Protein AF-A0A7R8WX19-F1 (afdb_monomer)

Mean predicted aligned error: 4.75 Å

Secondary structure (DSSP, 8-state):
-----------S-SEEEEEEESSTT--HHHHHHHHHHHHHTTPEEEEEEE-GGG-S-HHHHHHHHHHHSTT--EEE--TT-HHHHHHHHTTSPTT--EEEE--TTSSHHHHH-

InterPro domains:
  IPR004881 Ribosome biogenesis GTPase RsgA [PTHR32120] (10-113)
  IPR010914 RsgA GTPase domain [PF03193] (5-113)
  IPR027417 P-loop containing nucleoside triphosphate hydrolase [G3DSA:3.40.50.300] (2-113)
  IPR027417 P-loop containing nucleoside triphosphate hydrolase [SSF52540] (6-113)

pLDDT: mean 89.61, std 9.14, range [45.78, 97.44]

Sequence (113 aa):
MALASEQVIATNLDTVFIVCGLDRDFNLRRIERYLTLVYNCGIAPAIIMTKADLHPDPENAVHEVERVAFGVPVYLVSANDNDTISAIKTTLGQGETAAMIGSSGAGKSTLIN

Organism: NCBI:txid163714

Nearest PDB structures (foldseek):
  4a2i-assembly1_V  TM=8.893E-01  e=4.244E-07  Salmonella enterica subsp. enterica serovar Typhimurium
  2rcn-assembly1_A  TM=8.797E-01  e=2.307E-06  Salmonella enterica subsp. enterica serovar Typhimurium str. LT2
  5uz4-assembly1_Z  TM=8.284E-01  e=7.295E-07  Escherichia coli
  1wf3-assembly1_A  TM=7.118E-01  e=4.241E-03  Thermus thermophilus HB8
  7mi0-assembly1_A  TM=5.053E-01  e=9.557E-01  Rickettsia africae ESF-5

Radius of gyration: 14.43 Å; Cα contacts (8 Å, |Δi|>4): 161; chains: 1; bounding box: 32×30×46 Å

Foldseek 3Di:
DDPPDDDDPDDQAQEEEEFAELDPGLDLVVVLVVVVVCVVVVHAYAYEYEPCVVHPCVPVSQVVNCVSVPPHHYQYDYLVDVVSLVVVVVVDDVPHHYHYDYDPPSCPVSSVD

Solvent-accessible surface area (backbone atoms only — not comparable to full-atom values): 6843 Å² total; per-residue (Å²): 132,84,77,81,71,90,75,87,86,78,78,84,55,58,34,38,37,41,30,40,22,42,57,99,70,61,49,68,72,59,52,52,52,49,51,53,54,37,52,74,70,74,33,48,59,34,37,36,37,24,44,36,84,74,31,98,58,48,66,62,53,48,56,57,47,46,76,74,38,74,96,46,56,75,44,72,26,34,94,90,39,69,68,45,55,50,59,56,53,74,71,56,58,93,90,61,38,73,48,78,47,63,60,89,89,20,45,68,71,68,75,76,106

Structure (mmCIF, N/CA/C/O backbone):
data_AF-A0A7R8WX19-F1
#
_entry.id   AF-A0A7R8WX19-F1
#
loop_
_atom_site.group_PDB
_atom_site.id
_atom_site.type_symbol
_atom_site.label_atom_id
_atom_site.label_alt_id
_atom_site.label_comp_id
_atom_site.label_asym_id
_atom_site.label_entity_id
_atom_site.label_seq_id
_atom_site.pdbx_PDB_ins_code
_atom_site.Cartn_x
_atom_site.Cartn_y
_atom_site.Cartn_z
_atom_site.occupancy
_atom_site.B_iso_or_equiv
_atom_site.auth_seq_id
_atom_site.auth_comp_id
_atom_site.auth_asym_id
_atom_site.auth_atom_id
_atom_site.pdbx_PDB_model_num
ATOM 1 N N . MET A 1 1 ? 16.417 -6.684 31.581 1.00 45.78 1 MET A N 1
ATOM 2 C CA . MET A 1 1 ? 15.732 -6.992 30.310 1.00 45.78 1 MET A CA 1
ATOM 3 C C . MET A 1 1 ? 14.452 -6.175 30.299 1.00 45.78 1 MET A C 1
ATOM 5 O O . MET A 1 1 ? 13.532 -6.517 31.026 1.00 45.78 1 MET A O 1
ATOM 9 N N . ALA A 1 2 ? 14.452 -5.016 29.637 1.00 49.69 2 ALA A N 1
ATOM 10 C CA . ALA A 1 2 ? 13.268 -4.163 29.592 1.00 49.69 2 ALA A CA 1
ATOM 11 C C . ALA A 1 2 ? 12.239 -4.828 28.675 1.00 49.69 2 ALA A C 1
ATOM 13 O O . ALA A 1 2 ? 12.499 -5.012 27.487 1.00 49.69 2 ALA A O 1
ATOM 14 N N . LEU A 1 3 ? 11.105 -5.235 29.242 1.00 54.84 3 LEU A N 1
ATOM 15 C CA . LEU A 1 3 ? 9.917 -5.540 28.459 1.00 54.84 3 LEU A CA 1
ATOM 16 C C . LEU A 1 3 ? 9.482 -4.208 27.852 1.00 54.84 3 LEU A C 1
ATOM 18 O O . LEU A 1 3 ? 9.069 -3.310 28.584 1.00 54.84 3 LEU A O 1
ATOM 22 N N . ALA A 1 4 ? 9.666 -4.036 26.545 1.00 64.69 4 ALA A N 1
ATOM 23 C CA . ALA A 1 4 ? 9.074 -2.904 25.852 1.00 64.69 4 ALA A CA 1
ATOM 24 C C . ALA A 1 4 ? 7.554 -3.030 26.019 1.00 64.69 4 ALA A C 1
ATOM 26 O O . 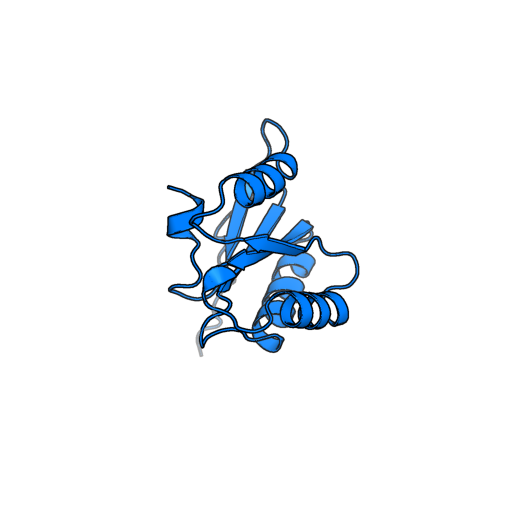ALA A 1 4 ? 6.956 -3.990 25.535 1.00 64.69 4 ALA A O 1
ATOM 27 N N . SER A 1 5 ? 6.953 -2.117 26.779 1.00 71.31 5 SER A N 1
ATOM 28 C CA . SER A 1 5 ? 5.503 -2.016 26.883 1.00 71.31 5 SER A CA 1
ATOM 29 C C . SER A 1 5 ? 4.956 -1.565 25.536 1.00 71.31 5 SER A C 1
ATOM 31 O O . SER A 1 5 ? 5.530 -0.674 24.907 1.00 71.31 5 SER A O 1
ATOM 33 N N . GLU A 1 6 ? 3.853 -2.162 25.106 1.00 75.50 6 GLU A N 1
ATOM 34 C CA . GLU A 1 6 ? 3.150 -1.734 23.904 1.00 75.50 6 GLU A CA 1
ATOM 35 C C . GLU A 1 6 ? 2.784 -0.246 24.025 1.00 75.50 6 GLU A C 1
ATOM 37 O O . GLU A 1 6 ? 2.196 0.183 25.020 1.00 75.50 6 GLU A O 1
ATOM 42 N N . GLN A 1 7 ? 3.204 0.560 23.047 1.00 77.38 7 GLN A N 1
ATOM 43 C CA . GLN A 1 7 ? 2.934 1.993 23.019 1.00 77.38 7 GLN A CA 1
ATOM 44 C C . GLN A 1 7 ? 1.884 2.274 21.952 1.00 77.38 7 GLN A C 1
ATOM 46 O O . GLN A 1 7 ? 2.119 2.061 20.764 1.00 77.38 7 GLN A O 1
ATOM 51 N N . VAL A 1 8 ? 0.734 2.792 22.380 1.00 82.12 8 VAL A N 1
ATOM 52 C CA . VAL A 1 8 ? -0.317 3.241 21.464 1.00 82.12 8 VAL A CA 1
ATOM 53 C C . VAL A 1 8 ? 0.163 4.501 20.739 1.00 82.12 8 VAL A C 1
ATOM 55 O O . VAL A 1 8 ? 0.496 5.498 21.379 1.00 82.12 8 VAL A O 1
ATOM 58 N N . ILE A 1 9 ? 0.216 4.447 19.405 1.00 84.25 9 ILE A N 1
ATOM 59 C CA . ILE A 1 9 ? 0.658 5.561 18.542 1.00 84.25 9 ILE A CA 1
ATOM 60 C C . ILE A 1 9 ? -0.542 6.327 17.958 1.00 84.25 9 ILE A C 1
ATOM 62 O O . ILE A 1 9 ? -0.464 7.540 17.780 1.00 84.25 9 ILE A O 1
ATOM 66 N N . ALA A 1 10 ? -1.652 5.639 17.676 1.00 85.44 10 ALA A N 1
ATOM 67 C CA . ALA A 1 10 ? -2.876 6.212 17.113 1.00 85.44 10 ALA A CA 1
ATOM 68 C C . ALA A 1 10 ? -4.108 5.383 17.524 1.00 85.44 10 ALA A C 1
ATOM 70 O O . ALA A 1 10 ? -3.975 4.217 17.893 1.00 85.44 10 ALA A O 1
ATOM 71 N N . THR A 1 11 ? -5.299 5.985 17.456 1.00 86.56 11 THR A N 1
ATOM 72 C CA . THR A 1 11 ? -6.602 5.350 17.748 1.00 86.56 11 THR A CA 1
ATOM 73 C C . THR A 1 11 ? -7.657 5.859 16.764 1.00 86.56 11 THR A C 1
ATOM 75 O O . THR A 1 11 ? -7.414 6.873 16.112 1.00 86.56 11 THR A O 1
ATOM 78 N N . ASN A 1 12 ? -8.808 5.182 16.675 1.00 89.75 12 ASN A N 1
ATOM 79 C CA . ASN A 1 12 ? -9.920 5.541 15.780 1.00 89.75 12 ASN A CA 1
ATOM 80 C C . ASN A 1 12 ? -9.492 5.659 14.306 1.00 89.75 12 ASN A C 1
ATOM 82 O O . ASN A 1 12 ? -9.806 6.638 13.639 1.00 89.75 12 ASN A O 1
ATOM 86 N N . LEU A 1 13 ? -8.717 4.681 13.832 1.00 92.56 13 LEU A N 1
ATOM 87 C CA . LEU A 1 13 ? -8.347 4.567 12.424 1.00 92.56 13 LEU A CA 1
ATOM 88 C C . LEU A 1 13 ? -9.342 3.648 11.715 1.00 92.56 13 LEU A C 1
ATOM 90 O O . LEU A 1 13 ? -9.554 2.525 12.168 1.00 92.56 13 LEU A O 1
ATOM 94 N N . ASP A 1 14 ? -9.876 4.103 10.588 1.00 92.56 14 ASP A N 1
ATOM 95 C CA . ASP A 1 14 ? -10.763 3.316 9.727 1.00 92.56 14 ASP A CA 1
ATOM 96 C C . ASP A 1 14 ? -9.953 2.490 8.719 1.00 92.56 14 ASP A C 1
ATOM 98 O O . ASP A 1 14 ? -10.281 1.339 8.433 1.00 92.56 14 ASP A O 1
ATOM 102 N N . THR A 1 15 ? -8.849 3.054 8.213 1.00 94.06 15 THR A N 1
ATOM 103 C CA . THR A 1 15 ? -7.982 2.412 7.211 1.00 94.06 15 THR A CA 1
ATOM 104 C C . THR A 1 15 ? -6.498 2.626 7.509 1.00 94.06 15 THR A C 1
ATOM 106 O O . THR A 1 15 ? -6.069 3.695 7.949 1.00 94.06 15 THR A O 1
ATOM 109 N N . VAL A 1 16 ? -5.667 1.624 7.214 1.00 96.12 16 VAL A N 1
ATOM 110 C CA . VAL A 1 16 ? -4.208 1.790 7.155 1.00 96.12 16 VAL A CA 1
ATOM 111 C C . VAL A 1 16 ? -3.711 1.486 5.748 1.00 96.12 16 VAL A C 1
ATOM 113 O O . VAL A 1 16 ? -3.800 0.354 5.274 1.00 96.12 16 VAL A O 1
ATOM 116 N N . PHE A 1 17 ? -3.111 2.487 5.103 1.00 96.62 17 PHE A N 1
ATOM 117 C CA . PHE A 1 17 ? -2.420 2.290 3.837 1.00 96.62 17 PHE A CA 1
ATOM 118 C C . PHE A 1 17 ? -0.998 1.784 4.068 1.00 96.62 17 PHE A C 1
ATOM 120 O O . PHE A 1 17 ? -0.168 2.430 4.718 1.00 96.62 17 PHE A O 1
ATOM 127 N N . ILE A 1 18 ? -0.698 0.631 3.488 1.00 96.88 18 ILE A N 1
ATOM 128 C CA . ILE A 1 18 ? 0.634 0.049 3.427 1.00 96.88 18 ILE A CA 1
ATOM 129 C C . ILE A 1 18 ? 1.288 0.553 2.145 1.00 96.88 18 ILE A C 1
ATOM 131 O O . ILE A 1 18 ? 0.968 0.109 1.046 1.00 96.88 18 ILE A O 1
ATOM 135 N N . VAL A 1 19 ? 2.210 1.498 2.289 1.00 96.19 19 VAL A N 1
ATOM 136 C CA . VAL A 1 19 ? 2.879 2.158 1.170 1.00 96.19 19 VAL A CA 1
ATOM 137 C C . VAL A 1 19 ? 4.209 1.470 0.878 1.00 96.19 19 VAL A C 1
ATOM 139 O O . VAL A 1 19 ? 5.114 1.434 1.719 1.00 96.19 19 VAL A O 1
ATOM 142 N N . CYS A 1 20 ? 4.343 0.951 -0.337 1.00 95.69 20 CYS A N 1
ATOM 143 C CA . CYS A 1 20 ? 5.536 0.288 -0.843 1.00 95.69 20 CYS A CA 1
ATOM 144 C C . CYS A 1 20 ? 5.996 0.975 -2.133 1.00 95.69 20 CYS A C 1
ATOM 146 O O . CYS A 1 20 ? 5.185 1.245 -3.009 1.00 95.69 20 CYS A O 1
ATOM 148 N N . GLY A 1 21 ? 7.289 1.278 -2.250 1.00 95.25 21 GLY A N 1
ATOM 149 C CA . GLY A 1 21 ? 7.853 1.778 -3.503 1.00 95.25 21 GLY A CA 1
ATOM 150 C C . GLY A 1 21 ? 8.264 0.625 -4.410 1.00 95.25 21 GLY A C 1
ATOM 151 O O . GLY A 1 21 ? 8.935 -0.297 -3.952 1.00 95.25 21 GLY A O 1
ATOM 152 N N . LEU A 1 22 ? 7.922 0.710 -5.694 1.00 95.31 22 LEU A N 1
ATOM 153 C CA . LEU A 1 22 ? 8.370 -0.207 -6.749 1.00 95.31 22 LEU A CA 1
ATOM 154 C C . LEU A 1 22 ? 9.788 0.102 -7.254 1.00 95.31 22 LEU A C 1
ATOM 156 O O . LEU A 1 22 ? 10.121 -0.082 -8.419 1.00 95.31 22 LEU A O 1
ATOM 160 N N . ASP A 1 23 ? 10.645 0.597 -6.372 1.00 90.19 23 ASP A N 1
ATOM 161 C CA . ASP A 1 23 ? 12.063 0.762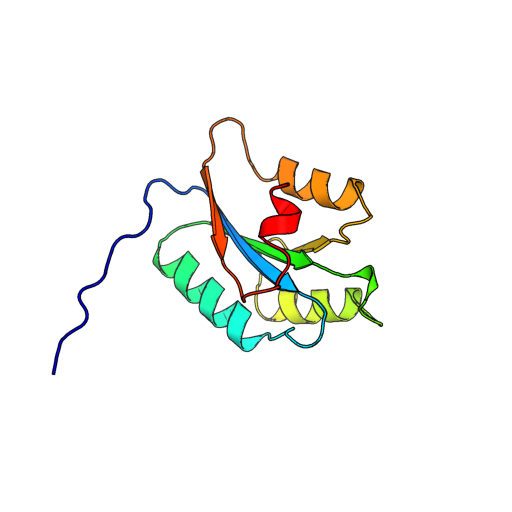 -6.649 1.00 90.19 23 ASP A CA 1
ATOM 162 C C . ASP A 1 23 ? 12.849 -0.415 -6.045 1.00 90.19 23 ASP A C 1
ATOM 164 O O . ASP A 1 23 ? 12.380 -1.551 -5.986 1.00 90.19 23 ASP A O 1
ATOM 168 N N . ARG A 1 24 ? 14.074 -0.165 -5.581 1.00 81.38 24 ARG A N 1
ATOM 169 C CA . ARG A 1 24 ? 14.940 -1.197 -4.999 1.00 81.38 24 ARG A CA 1
ATOM 170 C C . ARG A 1 24 ? 14.444 -1.750 -3.655 1.00 81.38 24 ARG A C 1
ATOM 172 O O . ARG A 1 24 ? 15.081 -2.663 -3.138 1.00 81.38 24 ARG A O 1
ATOM 179 N N . ASP A 1 25 ? 13.370 -1.207 -3.077 1.00 81.56 25 ASP A N 1
ATOM 180 C CA . ASP A 1 25 ? 12.841 -1.624 -1.771 1.00 81.56 25 ASP A CA 1
ATOM 181 C C . ASP A 1 25 ? 11.506 -2.398 -1.843 1.00 81.56 25 ASP A C 1
ATOM 183 O O . ASP A 1 25 ? 10.881 -2.644 -0.803 1.00 81.56 25 ASP A O 1
ATOM 187 N N . PHE A 1 26 ? 11.079 -2.838 -3.037 1.00 93.38 26 PHE A N 1
ATOM 188 C CA . PHE A 1 26 ? 9.937 -3.747 -3.175 1.00 93.38 26 PHE A CA 1
ATOM 189 C C . PHE A 1 26 ? 10.199 -5.068 -2.431 1.00 93.38 26 PHE A C 1
ATOM 191 O O . PHE A 1 26 ? 11.161 -5.788 -2.706 1.00 93.38 26 PHE A O 1
ATOM 198 N N . ASN A 1 27 ? 9.365 -5.372 -1.430 1.00 94.25 27 ASN A N 1
ATOM 199 C CA . ASN A 1 27 ? 9.595 -6.488 -0.514 1.00 94.25 27 ASN A CA 1
ATOM 200 C C . ASN A 1 27 ? 8.279 -7.099 -0.014 1.00 94.25 27 ASN A C 1
ATOM 202 O O . ASN A 1 27 ? 7.669 -6.598 0.935 1.00 94.25 27 ASN A O 1
ATOM 206 N N . LEU A 1 28 ? 7.894 -8.232 -0.607 1.00 95.81 28 LEU A N 1
ATOM 207 C CA . LEU A 1 28 ? 6.668 -8.965 -0.266 1.00 95.81 28 LEU A CA 1
ATOM 208 C C . LEU A 1 28 ? 6.599 -9.357 1.215 1.00 95.81 28 LEU A C 1
ATOM 210 O O . LEU A 1 28 ? 5.590 -9.112 1.869 1.00 95.81 28 LEU A O 1
ATOM 214 N N . ARG A 1 29 ? 7.702 -9.850 1.794 1.00 95.25 29 ARG A N 1
ATOM 215 C CA . ARG A 1 29 ? 7.739 -10.238 3.217 1.00 95.25 29 ARG A CA 1
ATOM 216 C C . ARG A 1 29 ? 7.463 -9.064 4.149 1.00 95.25 29 ARG A C 1
ATOM 218 O O . ARG A 1 29 ? 6.929 -9.236 5.242 1.00 95.25 29 ARG A O 1
ATOM 225 N N . ARG A 1 30 ? 7.868 -7.853 3.758 1.00 95.19 30 ARG A N 1
ATOM 226 C CA . ARG A 1 30 ? 7.581 -6.646 4.538 1.00 95.19 30 ARG A CA 1
ATOM 227 C C . ARG A 1 30 ? 6.099 -6.278 4.448 1.00 95.19 30 ARG A C 1
ATOM 229 O O . ARG A 1 30 ? 5.525 -5.919 5.473 1.00 95.19 30 ARG A O 1
ATOM 236 N N . ILE A 1 31 ? 5.492 -6.412 3.270 1.00 96.69 31 ILE A N 1
ATOM 237 C CA . ILE A 1 31 ? 4.051 -6.203 3.070 1.00 96.69 31 ILE A CA 1
ATOM 238 C C . ILE A 1 31 ? 3.251 -7.185 3.937 1.00 96.69 31 ILE A C 1
ATOM 240 O O . ILE A 1 31 ? 2.411 -6.742 4.712 1.00 96.69 31 ILE A O 1
ATOM 244 N N . GLU A 1 32 ? 3.576 -8.482 3.916 1.00 96.50 32 GLU A N 1
ATOM 245 C CA . GLU A 1 32 ? 2.925 -9.509 4.754 1.00 96.50 32 GLU A CA 1
ATOM 246 C C . GLU A 1 32 ? 2.985 -9.175 6.253 1.00 96.50 32 GLU A C 1
ATOM 248 O O . GLU A 1 32 ? 2.001 -9.304 6.987 1.00 96.50 32 GLU A O 1
ATOM 253 N N . ARG A 1 33 ? 4.141 -8.689 6.721 1.00 95.44 33 ARG A N 1
ATOM 254 C CA . ARG A 1 33 ? 4.309 -8.256 8.115 1.00 95.44 33 ARG A CA 1
ATOM 255 C C . ARG A 1 33 ? 3.421 -7.067 8.462 1.00 95.44 33 ARG A C 1
ATOM 257 O O . ARG A 1 33 ? 2.863 -7.036 9.556 1.00 95.44 33 ARG A O 1
ATOM 264 N N . TYR A 1 34 ? 3.304 -6.092 7.564 1.00 96.06 34 TYR A N 1
ATOM 265 C CA . TYR A 1 34 ? 2.423 -4.946 7.775 1.00 96.06 34 TYR A CA 1
ATOM 266 C C . TYR A 1 34 ? 0.950 -5.344 7.733 1.00 96.06 34 TYR A C 1
ATOM 268 O O . TYR A 1 34 ? 0.205 -4.909 8.602 1.00 96.06 34 TYR A O 1
ATOM 276 N N . LEU A 1 35 ? 0.550 -6.223 6.812 1.00 96.56 35 LEU A N 1
ATOM 277 C CA . LEU A 1 35 ? -0.805 -6.778 6.772 1.00 96.56 35 LEU A CA 1
ATOM 278 C C . LEU A 1 35 ? -1.161 -7.454 8.094 1.00 96.56 35 LEU A C 1
ATOM 280 O O . LEU A 1 35 ? -2.188 -7.144 8.685 1.00 96.56 35 LEU A O 1
ATOM 284 N N . THR A 1 36 ? -0.269 -8.307 8.601 1.00 94.88 36 THR A N 1
ATOM 285 C CA . THR A 1 36 ? -0.454 -8.977 9.897 1.00 94.88 36 THR A CA 1
ATOM 286 C C . THR A 1 36 ? -0.645 -7.966 11.028 1.00 94.88 36 THR A C 1
ATOM 288 O O . THR A 1 36 ? -1.531 -8.131 11.862 1.00 94.88 36 THR A O 1
ATOM 291 N N . LEU A 1 37 ? 0.161 -6.898 11.054 1.00 93.50 37 LEU A N 1
ATOM 292 C CA . LEU A 1 37 ? 0.048 -5.844 12.062 1.00 93.50 37 LEU A CA 1
ATOM 293 C C . LEU A 1 37 ? -1.302 -5.123 11.976 1.00 93.50 37 LEU A C 1
ATOM 295 O O . LEU A 1 37 ? -1.963 -4.966 12.995 1.00 93.50 37 LEU A O 1
ATOM 299 N N . VAL A 1 38 ? -1.718 -4.719 10.776 1.00 94.62 38 VAL A N 1
ATOM 300 C CA . VAL A 1 38 ? -2.972 -3.983 10.563 1.00 94.62 38 VAL A CA 1
ATOM 301 C C . VAL A 1 38 ? -4.184 -4.847 10.917 1.00 94.62 38 VAL A C 1
ATOM 303 O O . VAL A 1 38 ? -5.068 -4.391 11.642 1.00 94.62 38 VAL A O 1
ATOM 306 N N . TYR A 1 39 ? -4.188 -6.118 10.505 1.00 93.88 39 TYR A N 1
ATOM 307 C CA . TYR A 1 39 ? -5.249 -7.058 10.865 1.00 93.88 39 TYR A CA 1
ATOM 308 C C . TYR A 1 39 ? -5.322 -7.331 12.368 1.00 93.88 39 TYR A C 1
ATOM 310 O O . TYR A 1 39 ? -6.423 -7.401 12.910 1.00 93.88 39 TYR A O 1
ATOM 318 N N . ASN A 1 40 ? -4.185 -7.425 13.064 1.00 92.75 40 ASN A N 1
ATOM 319 C CA . ASN A 1 40 ? -4.172 -7.583 14.523 1.00 92.75 40 ASN A CA 1
ATOM 320 C C . ASN A 1 40 ? -4.770 -6.372 15.256 1.00 92.75 40 ASN A C 1
ATOM 322 O O . ASN A 1 40 ? -5.242 -6.516 16.381 1.00 92.75 40 ASN A O 1
ATOM 326 N N . CYS A 1 41 ? -4.784 -5.197 14.623 1.00 90.56 41 CYS A N 1
ATOM 327 C CA . CYS A 1 41 ? -5.467 -4.012 15.137 1.00 90.56 41 CYS A CA 1
ATOM 328 C C . CYS A 1 41 ? -6.970 -3.978 14.800 1.00 90.56 41 CYS A C 1
ATOM 330 O O . CYS A 1 41 ? -7.659 -3.069 15.254 1.00 90.56 41 CYS A O 1
ATOM 332 N N . GLY A 1 42 ? -7.485 -4.926 14.007 1.00 91.81 42 GLY A N 1
ATOM 333 C CA . GLY A 1 42 ? -8.877 -4.938 13.549 1.00 91.81 42 GLY A CA 1
ATOM 334 C C . GLY A 1 42 ? -9.214 -3.835 12.539 1.00 91.81 42 GLY A C 1
ATOM 335 O O . GLY A 1 42 ? -10.384 -3.495 12.390 1.00 91.81 42 GLY A O 1
ATOM 336 N N . ILE A 1 43 ? -8.206 -3.265 11.871 1.00 94.12 43 ILE A N 1
ATOM 337 C CA . ILE A 1 43 ? -8.357 -2.160 10.912 1.00 94.12 43 ILE A CA 1
ATOM 338 C C . ILE A 1 43 ? -8.284 -2.711 9.480 1.00 94.12 43 ILE A C 1
ATOM 340 O O . ILE A 1 43 ? -7.601 -3.706 9.231 1.00 94.12 43 ILE A O 1
ATOM 344 N N . ALA A 1 44 ? -8.962 -2.068 8.526 1.00 91.94 44 ALA A N 1
ATOM 345 C CA . ALA A 1 44 ? -8.886 -2.441 7.117 1.00 91.94 44 ALA A CA 1
ATOM 346 C C . ALA A 1 44 ? -7.536 -2.016 6.494 1.00 91.94 44 ALA A C 1
ATOM 348 O O . ALA A 1 44 ? -7.178 -0.833 6.550 1.00 91.94 44 ALA A O 1
ATOM 349 N N . PRO A 1 45 ? -6.762 -2.939 5.890 1.00 96.25 45 PRO A N 1
ATOM 350 C CA . PRO A 1 45 ? -5.587 -2.575 5.115 1.00 96.25 45 PRO A CA 1
ATOM 351 C C . PRO A 1 45 ? -5.955 -2.206 3.674 1.00 96.25 45 PRO A C 1
ATOM 353 O O . PRO A 1 45 ? -6.857 -2.787 3.075 1.00 96.25 45 PRO A O 1
ATOM 356 N N . ALA A 1 46 ? -5.163 -1.318 3.084 1.00 96.19 46 ALA A N 1
ATOM 357 C CA . ALA A 1 46 ? -5.073 -1.130 1.639 1.00 96.19 46 ALA A CA 1
ATOM 358 C C . ALA A 1 46 ? -3.601 -0.953 1.250 1.00 96.19 46 ALA A C 1
ATOM 360 O O . ALA A 1 46 ? -2.822 -0.383 2.013 1.00 96.19 46 ALA A O 1
ATOM 361 N N . ILE A 1 47 ? -3.184 -1.447 0.089 1.00 96.94 47 ILE A N 1
ATOM 362 C CA . ILE A 1 47 ? -1.786 -1.391 -0.350 1.00 96.94 47 ILE A CA 1
ATOM 363 C C . ILE A 1 47 ? -1.646 -0.331 -1.435 1.00 96.94 47 ILE A C 1
ATOM 365 O O . ILE A 1 47 ? -2.411 -0.312 -2.392 1.00 96.94 47 ILE A O 1
ATOM 369 N N . ILE A 1 48 ? -0.647 0.539 -1.300 1.00 96.00 48 ILE A N 1
ATOM 370 C CA . ILE A 1 48 ? -0.289 1.529 -2.317 1.00 96.00 48 ILE A CA 1
ATOM 371 C C . ILE A 1 48 ? 1.124 1.225 -2.809 1.00 96.00 48 ILE A C 1
ATOM 373 O O . ILE A 1 48 ? 2.089 1.297 -2.045 1.00 96.00 48 ILE A O 1
ATOM 377 N N . MET A 1 49 ? 1.241 0.909 -4.092 1.00 96.12 49 MET A N 1
ATOM 378 C CA . MET A 1 49 ? 2.483 0.620 -4.799 1.00 96.12 49 MET A CA 1
ATOM 379 C C . MET A 1 49 ? 2.897 1.860 -5.593 1.00 96.12 49 MET A C 1
ATOM 381 O O . MET A 1 49 ? 2.357 2.135 -6.659 1.00 96.12 49 MET A O 1
ATOM 385 N N . THR A 1 50 ? 3.820 2.650 -5.047 1.00 95.12 50 THR A N 1
ATOM 386 C CA . THR A 1 50 ? 4.271 3.917 -5.643 1.00 95.12 50 THR A CA 1
ATOM 387 C C . THR A 1 50 ? 5.423 3.710 -6.624 1.00 95.12 50 THR A C 1
ATOM 389 O O . THR A 1 50 ? 6.064 2.659 -6.628 1.00 95.12 50 THR A O 1
ATOM 392 N N . LYS A 1 51 ? 5.755 4.754 -7.399 1.00 93.31 51 LYS A N 1
ATOM 393 C CA . LYS A 1 51 ? 6.883 4.772 -8.353 1.00 93.31 51 LYS A CA 1
ATOM 394 C C . LYS A 1 51 ? 6.731 3.745 -9.478 1.00 93.31 51 LYS A C 1
ATOM 396 O O . LYS A 1 51 ? 7.728 3.211 -9.961 1.00 93.31 51 LYS A O 1
ATOM 401 N N . ALA A 1 52 ? 5.494 3.466 -9.887 1.00 93.19 52 ALA A N 1
ATOM 402 C CA . ALA A 1 52 ? 5.200 2.535 -10.974 1.00 93.19 52 ALA A CA 1
ATOM 403 C C . ALA A 1 52 ? 5.955 2.879 -12.273 1.00 93.19 52 ALA A C 1
ATOM 405 O O . ALA A 1 52 ? 6.396 1.983 -12.983 1.00 93.19 52 ALA A O 1
ATOM 406 N N . ASP A 1 53 ? 6.192 4.169 -12.527 1.00 90.44 53 ASP A N 1
ATOM 407 C CA . ASP A 1 53 ? 6.960 4.696 -13.662 1.00 90.44 53 ASP A CA 1
ATOM 408 C C . ASP A 1 53 ? 8.444 4.289 -13.680 1.00 90.44 53 ASP A C 1
ATOM 410 O O . ASP A 1 53 ? 9.089 4.362 -14.725 1.00 90.44 53 ASP A O 1
ATOM 414 N N . LEU A 1 54 ? 8.993 3.850 -12.545 1.00 89.94 54 LEU A N 1
ATOM 415 C CA . LEU A 1 54 ? 10.392 3.431 -12.421 1.00 89.94 54 LEU A CA 1
ATOM 416 C C . LEU A 1 54 ? 10.572 1.911 -12.502 1.00 89.94 54 LEU A C 1
ATOM 418 O O . LEU A 1 54 ? 11.710 1.433 -12.494 1.00 89.94 54 LEU A O 1
ATOM 422 N N . HIS A 1 55 ? 9.477 1.151 -12.556 1.00 92.75 55 HIS A N 1
ATOM 423 C CA . HIS A 1 55 ? 9.507 -0.305 -12.544 1.00 92.75 55 HIS A CA 1
ATOM 424 C C . HIS A 1 55 ? 9.298 -0.863 -13.960 1.00 92.75 55 HIS A C 1
ATOM 426 O O . HIS A 1 55 ? 8.410 -0.401 -14.671 1.00 92.75 55 HIS A O 1
ATOM 432 N N . PRO A 1 56 ? 10.085 -1.863 -14.394 1.00 92.12 56 PRO A N 1
ATOM 433 C CA . PRO A 1 56 ? 9.987 -2.398 -15.754 1.00 92.12 56 PRO A CA 1
ATOM 434 C C . PRO A 1 56 ? 8.693 -3.181 -16.016 1.00 92.12 56 PRO A C 1
ATOM 436 O O . PRO A 1 56 ? 8.253 -3.254 -17.157 1.00 92.12 56 PRO A O 1
ATOM 439 N N . ASP A 1 57 ? 8.109 -3.778 -14.976 1.00 95.06 57 ASP A N 1
ATOM 440 C CA . ASP A 1 57 ? 6.880 -4.575 -15.070 1.00 95.06 57 ASP A CA 1
ATOM 441 C C . ASP A 1 57 ? 6.032 -4.414 -13.792 1.00 95.06 57 ASP A C 1
ATOM 443 O O . ASP A 1 57 ? 6.083 -5.251 -12.884 1.00 95.06 57 ASP A O 1
ATOM 447 N N . PRO A 1 58 ? 5.381 -3.252 -13.607 1.00 94.56 58 PRO A N 1
ATOM 448 C CA . PRO A 1 58 ? 4.638 -2.955 -12.384 1.00 94.56 58 PRO A CA 1
ATOM 449 C C . PRO A 1 58 ? 3.392 -3.838 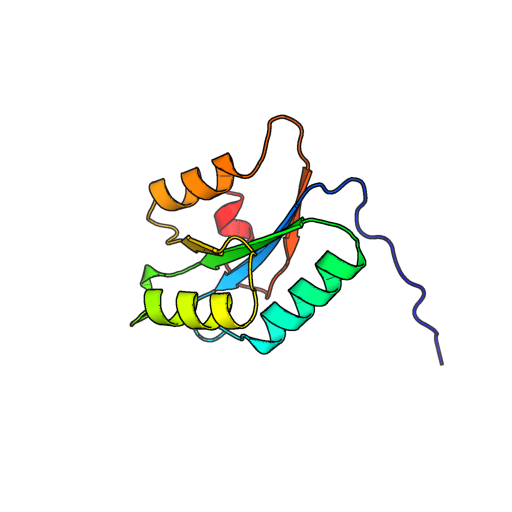-12.214 1.00 94.56 58 PRO A C 1
ATOM 451 O O . PRO A 1 58 ? 3.041 -4.172 -11.086 1.00 94.56 58 PRO A O 1
ATOM 454 N N . GLU A 1 59 ? 2.773 -4.274 -13.311 1.00 95.12 59 GLU A N 1
ATOM 455 C CA . GLU A 1 59 ? 1.596 -5.153 -13.290 1.00 95.12 59 GLU A CA 1
ATOM 456 C C . GLU A 1 59 ? 1.934 -6.541 -12.739 1.00 95.12 59 GLU A C 1
ATOM 458 O O . GLU A 1 59 ? 1.228 -7.066 -11.878 1.00 95.12 59 GLU A O 1
ATOM 463 N N . ASN A 1 60 ? 3.067 -7.129 -13.147 1.00 96.44 60 ASN A N 1
ATOM 464 C CA . ASN A 1 60 ? 3.495 -8.385 -12.537 1.00 96.44 60 ASN A CA 1
ATOM 465 C C . ASN A 1 60 ? 3.753 -8.219 -11.033 1.00 96.44 60 ASN A C 1
ATOM 467 O O . ASN A 1 60 ? 3.379 -9.101 -10.262 1.00 96.44 60 ASN A O 1
ATOM 471 N N . ALA A 1 61 ? 4.330 -7.091 -10.603 1.00 96.31 61 ALA A N 1
ATOM 472 C CA . ALA A 1 61 ? 4.538 -6.806 -9.183 1.00 96.31 61 ALA A CA 1
ATOM 473 C C . ALA A 1 61 ? 3.210 -6.735 -8.405 1.00 96.31 61 ALA A C 1
ATOM 475 O O . ALA A 1 61 ? 3.130 -7.275 -7.300 1.00 96.31 61 ALA A O 1
ATOM 476 N N . VAL A 1 62 ? 2.162 -6.138 -8.989 1.00 96.69 62 VAL A N 1
ATOM 477 C CA . VAL A 1 62 ? 0.798 -6.150 -8.427 1.00 96.69 62 VAL A CA 1
ATOM 478 C C . VAL A 1 62 ? 0.310 -7.585 -8.256 1.00 96.69 62 VAL A C 1
ATOM 480 O O . VAL A 1 62 ? -0.075 -7.960 -7.149 1.00 96.69 62 VAL A O 1
ATOM 483 N N . HIS A 1 63 ? 0.435 -8.429 -9.284 1.00 96.56 63 HIS A N 1
ATOM 484 C CA . HIS A 1 63 ? 0.054 -9.839 -9.175 1.00 96.56 63 HIS A CA 1
ATOM 485 C C . HIS A 1 63 ? 0.828 -10.579 -8.074 1.00 96.56 63 HIS A C 1
ATOM 487 O O . HIS A 1 63 ? 0.299 -11.505 -7.461 1.00 96.56 63 HIS A O 1
ATOM 493 N N . GLU A 1 64 ? 2.092 -10.230 -7.808 1.00 96.75 64 GLU A N 1
ATOM 494 C CA . GLU A 1 64 ? 2.832 -10.831 -6.692 1.00 96.75 64 GLU A CA 1
ATOM 495 C C . GLU A 1 64 ? 2.270 -10.433 -5.331 1.00 96.75 64 GLU A C 1
ATOM 497 O O . GLU A 1 64 ? 2.193 -11.274 -4.433 1.00 96.75 64 GLU A O 1
ATOM 502 N N . VAL A 1 65 ? 1.858 -9.173 -5.194 1.00 97.44 65 VAL A N 1
ATOM 503 C CA . VAL A 1 65 ? 1.225 -8.656 -3.982 1.00 97.44 65 VAL A CA 1
ATOM 504 C C . VAL A 1 65 ? -0.149 -9.284 -3.776 1.00 97.44 65 VAL A C 1
ATOM 506 O O . VAL A 1 65 ? -0.428 -9.770 -2.684 1.00 97.44 65 VAL A O 1
ATOM 509 N N . GLU A 1 66 ? -0.988 -9.357 -4.806 1.00 96.38 66 GLU A N 1
ATOM 510 C CA . GLU A 1 66 ? -2.333 -9.941 -4.711 1.00 96.38 66 GLU A CA 1
ATOM 511 C C . GLU A 1 66 ? -2.311 -11.416 -4.284 1.00 96.38 66 GLU A C 1
ATOM 513 O O . GLU A 1 66 ? -3.195 -11.866 -3.552 1.00 96.38 66 GLU A O 1
ATOM 518 N N . ARG A 1 67 ? -1.265 -12.169 -4.661 1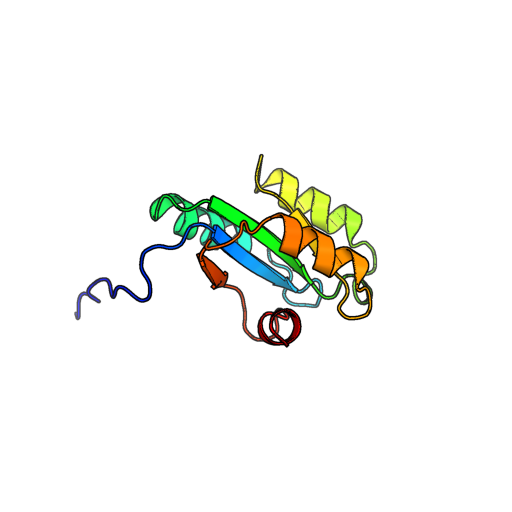.00 95.50 67 ARG A N 1
ATOM 519 C CA . ARG A 1 67 ? -1.071 -13.559 -4.207 1.00 95.50 67 ARG A CA 1
ATOM 520 C C . ARG A 1 67 ? -0.857 -13.682 -2.697 1.00 95.50 67 ARG A C 1
ATOM 522 O O . ARG A 1 67 ? -1.193 -14.724 -2.139 1.00 95.50 67 ARG A O 1
ATOM 529 N N . VAL A 1 68 ? -0.287 -12.664 -2.048 1.00 93.75 68 VAL A N 1
ATOM 530 C CA . VAL A 1 68 ? -0.032 -12.655 -0.592 1.00 93.75 68 VAL A CA 1
ATOM 531 C C . VAL A 1 68 ? -1.042 -11.807 0.189 1.00 93.75 68 VAL A C 1
ATOM 533 O O . VAL A 1 68 ? -1.160 -11.954 1.402 1.00 93.75 68 VAL A O 1
ATOM 536 N N . ALA A 1 69 ? -1.787 -10.938 -0.496 1.00 94.56 69 ALA A N 1
ATOM 537 C CA . ALA A 1 69 ? -2.722 -9.972 0.072 1.00 94.56 69 ALA A CA 1
ATOM 538 C C . ALA A 1 69 ? -4.151 -10.208 -0.449 1.00 94.56 69 ALA A C 1
ATOM 540 O O . ALA A 1 69 ? -4.792 -9.317 -1.005 1.00 94.56 69 ALA A O 1
ATOM 541 N N . PHE A 1 70 ? -4.649 -11.436 -0.302 1.00 89.88 70 PHE A N 1
ATOM 542 C CA . PHE A 1 70 ? -5.942 -11.828 -0.859 1.00 89.88 70 PHE A CA 1
ATOM 543 C C . PHE A 1 70 ? -7.096 -10.962 -0.325 1.00 89.88 70 PHE A C 1
ATOM 545 O O . PHE A 1 70 ? -7.299 -10.858 0.884 1.00 89.88 70 PHE A O 1
ATOM 552 N N . GLY A 1 71 ? -7.873 -10.371 -1.237 1.00 90.62 71 GLY A N 1
ATOM 553 C CA . GLY A 1 71 ? -9.012 -9.510 -0.898 1.00 90.62 71 GLY A CA 1
ATOM 554 C C . GLY A 1 71 ? -8.631 -8.128 -0.354 1.00 90.62 71 GLY A C 1
ATOM 555 O O . GLY A 1 71 ? -9.517 -7.383 0.057 1.00 90.62 71 GLY A O 1
ATOM 556 N N . VAL A 1 72 ? -7.342 -7.777 -0.350 1.00 95.94 72 VAL A N 1
ATOM 557 C CA . VAL A 1 72 ? -6.857 -6.446 0.030 1.00 95.94 72 VAL A CA 1
ATOM 558 C C . VAL A 1 72 ? -6.799 -5.564 -1.219 1.00 95.94 72 VAL A C 1
ATOM 560 O O . VAL A 1 72 ? -6.205 -5.983 -2.211 1.00 95.94 72 VAL A O 1
ATOM 563 N N . PRO A 1 73 ? -7.359 -4.341 -1.198 1.00 95.25 73 PRO A N 1
ATOM 564 C CA . PRO A 1 73 ? -7.213 -3.403 -2.306 1.00 95.25 73 PRO A CA 1
ATOM 565 C C . PRO A 1 73 ? -5.740 -3.078 -2.581 1.00 95.25 73 PRO A C 1
ATOM 567 O O . PRO A 1 73 ? -4.997 -2.740 -1.655 1.00 95.25 73 PRO A O 1
ATOM 570 N N . VAL A 1 74 ? -5.330 -3.145 -3.850 1.00 95.94 74 VAL A N 1
ATOM 571 C CA . VAL A 1 74 ? -3.980 -2.786 -4.305 1.00 95.94 74 VAL A CA 1
ATOM 572 C C . VAL A 1 74 ? -4.080 -1.645 -5.314 1.00 95.94 74 VAL A C 1
ATOM 574 O O . VAL A 1 74 ? -4.742 -1.766 -6.339 1.00 95.94 74 VAL A O 1
ATOM 577 N N . TYR A 1 75 ? -3.409 -0.534 -5.020 1.00 94.88 75 TYR A N 1
ATOM 578 C CA . TYR A 1 75 ? -3.354 0.649 -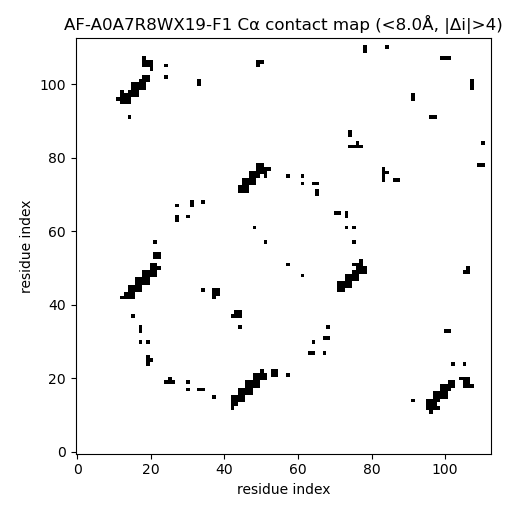5.874 1.00 94.88 75 TYR A CA 1
ATOM 579 C C . TYR A 1 75 ? -1.961 0.801 -6.461 1.00 94.88 75 TYR A C 1
ATOM 581 O O . TYR A 1 75 ? -0.994 1.004 -5.725 1.00 94.88 75 TYR A O 1
ATOM 589 N N . LEU A 1 76 ? -1.861 0.750 -7.785 1.00 94.31 76 LEU A N 1
ATOM 590 C CA . LEU A 1 76 ? -0.639 1.074 -8.504 1.00 94.31 76 LEU A CA 1
ATOM 591 C C . LEU A 1 76 ? -0.608 2.576 -8.812 1.00 94.31 76 LEU A C 1
ATOM 593 O O . LEU A 1 76 ? -1.553 3.109 -9.387 1.00 94.31 76 LEU A O 1
ATOM 597 N N . VAL A 1 77 ? 0.458 3.266 -8.402 1.00 92.69 77 VAL A N 1
ATOM 598 C CA . VAL A 1 77 ? 0.546 4.732 -8.444 1.00 92.69 77 VAL A CA 1
ATOM 599 C C . VAL A 1 77 ? 1.872 5.192 -9.034 1.00 92.69 77 VAL A C 1
ATOM 601 O O . VAL A 1 77 ? 2.956 4.785 -8.600 1.00 92.69 77 VAL A O 1
ATOM 604 N N . SER A 1 78 ? 1.785 6.143 -9.960 1.00 88.50 78 SER A N 1
ATOM 605 C CA . SER A 1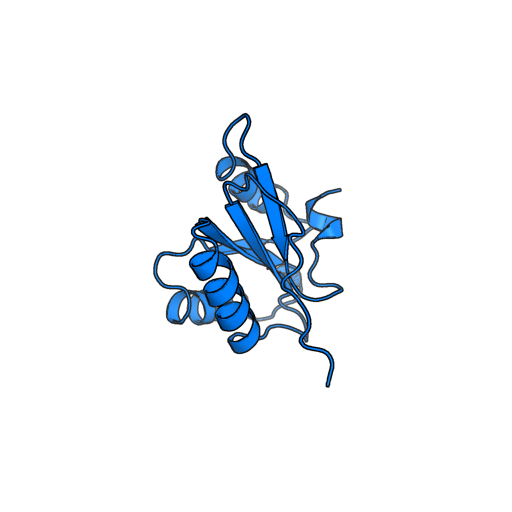 78 ? 2.905 7.001 -10.340 1.00 88.50 78 SER A CA 1
ATOM 606 C C . SER A 1 78 ? 2.650 8.412 -9.821 1.00 88.50 78 SER A C 1
ATOM 608 O O . SER A 1 78 ? 1.549 8.935 -9.946 1.00 88.50 78 SER A O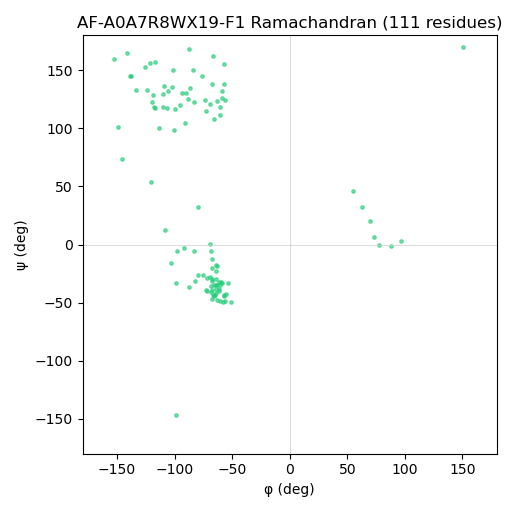 1
ATOM 610 N N . ALA A 1 79 ? 3.673 9.058 -9.256 1.00 76.44 79 ALA A N 1
ATOM 611 C CA . ALA A 1 79 ? 3.538 10.419 -8.724 1.00 76.44 79 ALA A CA 1
ATOM 612 C C . ALA A 1 79 ? 3.216 11.465 -9.810 1.00 76.44 79 ALA A C 1
ATOM 614 O O . ALA A 1 79 ? 2.757 12.556 -9.491 1.00 76.44 79 ALA A O 1
ATOM 615 N N . ASN A 1 80 ? 3.453 11.132 -11.082 1.00 78.44 80 ASN A N 1
ATOM 616 C CA . ASN A 1 80 ? 3.145 11.996 -12.220 1.00 78.44 80 ASN A CA 1
ATOM 617 C C . ASN A 1 80 ? 1.740 11.742 -12.796 1.00 78.44 80 ASN A C 1
ATOM 619 O O . ASN A 1 80 ? 1.342 12.430 -13.734 1.00 78.44 80 ASN A O 1
ATOM 623 N N . ASP A 1 81 ? 1.005 10.764 -12.259 1.00 82.75 81 ASP A N 1
ATOM 624 C CA . ASP A 1 81 ? -0.311 10.351 -12.738 1.00 82.75 81 ASP A CA 1
ATOM 625 C C . ASP A 1 81 ? -1.402 10.657 -11.695 1.00 82.75 81 ASP A C 1
ATOM 627 O O . ASP A 1 81 ? -1.615 9.922 -10.725 1.00 82.75 81 ASP A O 1
ATOM 631 N N . ASN A 1 82 ? -2.118 11.761 -11.918 1.00 78.38 82 ASN A N 1
ATOM 632 C CA . ASN A 1 82 ? -3.174 12.244 -11.025 1.00 78.38 82 ASN A CA 1
ATOM 633 C C . ASN A 1 82 ? -4.411 11.329 -10.971 1.00 78.38 82 ASN A C 1
ATOM 635 O O . ASN A 1 82 ? -5.175 11.398 -9.998 1.00 78.38 82 ASN A O 1
ATOM 639 N N . ASP A 1 83 ? -4.621 10.471 -11.971 1.00 80.75 83 ASP A N 1
ATOM 640 C CA . ASP A 1 83 ? -5.795 9.597 -12.017 1.00 80.75 83 ASP A CA 1
ATOM 641 C C . ASP A 1 83 ? -5.656 8.476 -10.979 1.00 80.75 83 ASP A C 1
ATOM 643 O O . ASP A 1 83 ? -6.597 8.179 -10.236 1.00 80.75 83 ASP A O 1
ATOM 647 N N . THR A 1 84 ? -4.441 7.942 -10.815 1.00 80.12 84 THR A N 1
ATOM 648 C CA . THR A 1 84 ? -4.143 6.901 -9.814 1.00 80.12 84 THR A CA 1
ATOM 649 C C . THR A 1 84 ? -4.324 7.389 -8.371 1.00 80.12 84 THR A C 1
ATOM 651 O O . THR A 1 84 ? -4.820 6.658 -7.512 1.00 80.12 84 THR A O 1
ATOM 654 N N . ILE A 1 85 ? -4.012 8.660 -8.098 1.00 79.25 85 ILE A N 1
ATOM 655 C CA . ILE A 1 85 ? -4.209 9.283 -6.779 1.00 79.25 85 ILE A CA 1
ATOM 656 C C . ILE A 1 85 ? -5.702 9.446 -6.467 1.00 79.25 85 ILE A C 1
ATOM 658 O O . ILE A 1 85 ? -6.130 9.292 -5.319 1.00 79.25 85 ILE A O 1
ATOM 662 N N . SER A 1 86 ? -6.516 9.741 -7.481 1.00 82.44 86 SER A N 1
ATOM 663 C CA . SER A 1 86 ? -7.961 9.915 -7.312 1.00 82.44 86 SER A CA 1
ATOM 664 C C . SER A 1 86 ? -8.651 8.610 -6.893 1.00 82.44 86 SER A C 1
ATOM 666 O O . SER A 1 86 ? -9.540 8.650 -6.042 1.00 82.44 86 SER A O 1
ATOM 668 N N . ALA A 1 87 ? -8.185 7.456 -7.384 1.00 83.50 87 ALA A N 1
ATOM 669 C CA . ALA A 1 87 ? -8.683 6.138 -6.971 1.00 83.50 87 ALA A CA 1
ATOM 670 C C . ALA A 1 87 ? -8.421 5.833 -5.479 1.00 83.50 87 ALA A C 1
ATOM 672 O O . ALA A 1 87 ? -9.260 5.242 -4.793 1.00 83.50 87 ALA A O 1
ATOM 673 N N . ILE A 1 88 ? -7.296 6.300 -4.927 1.00 85.06 88 ILE A N 1
ATOM 674 C CA . ILE A 1 88 ? -7.034 6.185 -3.484 1.00 85.06 88 ILE A CA 1
ATOM 675 C C . ILE A 1 88 ? -8.033 7.040 -2.702 1.00 85.06 88 ILE A C 1
ATOM 677 O O . ILE A 1 88 ? -8.614 6.568 -1.726 1.00 85.06 88 ILE A O 1
ATOM 681 N N . LYS A 1 89 ? -8.291 8.277 -3.150 1.00 81.69 89 LYS A N 1
ATOM 682 C CA . LYS A 1 89 ? -9.229 9.192 -2.476 1.00 81.69 89 LYS A CA 1
ATOM 683 C C . LYS A 1 89 ? -10.646 8.636 -2.412 1.00 81.69 89 LYS A C 1
ATOM 685 O O . LYS A 1 89 ? -11.308 8.839 -1.405 1.00 81.69 89 LYS A O 1
ATOM 690 N N . THR A 1 90 ? -11.094 7.896 -3.427 1.00 82.75 90 THR A N 1
ATOM 691 C CA . THR A 1 90 ? -12.415 7.244 -3.401 1.00 82.75 90 THR A CA 1
ATOM 692 C C . THR A 1 90 ? -12.530 6.117 -2.374 1.00 82.75 90 THR A C 1
ATOM 694 O O . THR A 1 90 ? -13.637 5.674 -2.093 1.00 82.75 90 THR A O 1
ATOM 697 N N . THR A 1 91 ? -11.408 5.663 -1.808 1.00 81.31 91 THR A N 1
ATOM 698 C CA . THR A 1 91 ? -11.385 4.647 -0.743 1.00 81.31 91 THR A CA 1
ATOM 699 C C . THR A 1 91 ? -11.708 5.243 0.623 1.00 81.31 91 THR A C 1
ATOM 701 O O . THR A 1 91 ? -12.182 4.516 1.484 1.00 81.31 91 THR A O 1
ATOM 704 N N . LEU A 1 92 ? -11.450 6.541 0.826 1.00 85.00 92 LEU A N 1
ATOM 705 C CA . LEU A 1 92 ? -11.727 7.222 2.088 1.00 85.00 92 LEU A CA 1
ATOM 706 C C . LEU A 1 92 ? -13.036 7.998 1.995 1.00 85.00 92 LEU A C 1
ATOM 708 O O . LEU A 1 92 ? -13.167 8.954 1.227 1.00 85.00 92 LEU A O 1
ATOM 712 N N . GLY A 1 93 ? -13.995 7.599 2.819 1.00 85.31 93 GLY A N 1
ATOM 713 C CA . GLY A 1 93 ?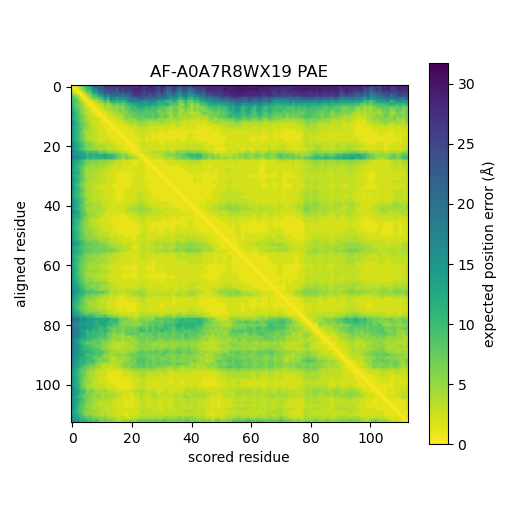 -15.234 8.322 3.034 1.00 85.31 93 GLY A CA 1
ATOM 714 C C . GLY A 1 93 ? -15.017 9.668 3.728 1.00 85.31 93 GLY A C 1
ATOM 715 O O . GLY A 1 93 ? -13.994 9.946 4.359 1.00 85.31 93 GLY A O 1
ATOM 716 N N . GLN A 1 94 ? -16.024 10.536 3.639 1.00 87.56 94 GLN A N 1
ATOM 717 C CA . GLN A 1 94 ? -16.016 11.789 4.386 1.00 87.56 94 GLN A CA 1
ATOM 718 C C . GLN A 1 94 ? -16.021 11.503 5.896 1.00 87.56 94 GLN A C 1
ATOM 720 O O . GLN A 1 94 ? -16.942 10.874 6.406 1.00 87.56 94 GLN A O 1
ATOM 725 N N . GLY A 1 95 ? -15.023 12.031 6.610 1.00 89.25 95 GLY A N 1
ATOM 726 C CA . GLY A 1 95 ? -14.889 11.865 8.060 1.00 89.25 95 GLY A CA 1
ATOM 727 C C . GLY A 1 95 ? -14.124 10.612 8.493 1.00 89.25 95 GLY A C 1
ATOM 728 O O . GLY A 1 95 ? -13.909 10.449 9.691 1.00 89.25 95 GLY A O 1
ATOM 729 N N . GLU A 1 96 ? -13.680 9.775 7.551 1.00 92.25 96 GLU A N 1
ATOM 730 C CA . GLU A 1 96 ? -12.822 8.629 7.851 1.00 92.25 96 GLU A CA 1
ATOM 731 C C . GLU A 1 96 ? -11.377 9.062 8.115 1.00 92.25 96 GLU A C 1
ATOM 733 O O . GLU A 1 96 ? -10.848 10.001 7.510 1.00 92.25 96 GLU A O 1
ATOM 738 N N . THR A 1 97 ? -10.724 8.354 9.031 1.00 92.19 97 THR A N 1
ATOM 739 C CA . THR A 1 97 ? -9.343 8.599 9.435 1.00 92.19 97 THR A CA 1
ATOM 740 C C . THR A 1 97 ? -8.455 7.470 8.944 1.00 92.19 97 THR A C 1
ATOM 742 O O . THR A 1 97 ? -8.706 6.294 9.209 1.00 92.19 97 THR A O 1
ATOM 745 N N . ALA A 1 98 ? -7.359 7.826 8.278 1.00 93.75 98 ALA A N 1
ATOM 746 C CA . ALA A 1 98 ? -6.383 6.857 7.810 1.00 93.75 98 ALA A CA 1
ATOM 747 C C . ALA A 1 98 ? -4.965 7.162 8.278 1.00 93.75 98 ALA A C 1
ATOM 749 O O . ALA A 1 98 ? -4.581 8.314 8.482 1.00 93.75 98 ALA A O 1
ATOM 750 N N . ALA A 1 99 ? -4.167 6.106 8.394 1.00 94.75 99 ALA A N 1
ATOM 751 C CA . ALA A 1 99 ? -2.729 6.203 8.599 1.00 94.75 99 ALA A CA 1
ATOM 752 C C . ALA A 1 99 ? -1.972 5.587 7.420 1.00 94.75 99 ALA A C 1
ATOM 754 O O . ALA A 1 99 ? -2.487 4.721 6.715 1.00 94.75 99 ALA A O 1
ATOM 755 N N . MET A 1 100 ? -0.721 6.006 7.228 1.00 95.25 100 MET A N 1
ATOM 756 C CA . MET A 1 100 ? 0.179 5.401 6.249 1.00 95.25 100 MET A CA 1
ATOM 757 C C . MET A 1 100 ? 1.412 4.819 6.924 1.00 95.25 100 MET A C 1
ATOM 759 O O . MET A 1 100 ? 2.128 5.517 7.644 1.00 95.25 100 MET A O 1
ATOM 763 N N . ILE A 1 101 ? 1.706 3.559 6.626 1.00 95.62 101 ILE A N 1
ATOM 764 C CA . ILE A 1 101 ? 2.906 2.856 7.087 1.00 95.62 101 ILE A CA 1
ATOM 765 C C . ILE A 1 101 ? 3.716 2.360 5.894 1.00 95.62 101 ILE A C 1
ATOM 767 O O . ILE A 1 101 ? 3.199 2.206 4.796 1.00 95.62 101 ILE A O 1
ATOM 771 N N . GLY A 1 102 ? 5.013 2.149 6.085 1.00 94.56 102 GLY A N 1
ATOM 772 C CA . GLY A 1 102 ? 5.903 1.692 5.019 1.00 94.56 102 GLY A CA 1
ATOM 773 C C . GLY A 1 102 ? 7.327 2.182 5.215 1.00 94.56 102 GLY A C 1
ATOM 774 O O . GLY A 1 102 ? 7.577 3.068 6.041 1.00 94.56 102 GLY A O 1
ATOM 775 N N . SER A 1 103 ? 8.259 1.660 4.425 1.00 92.75 103 SER A N 1
ATOM 776 C CA . SER A 1 103 ? 9.674 2.031 4.499 1.00 92.75 103 SER A CA 1
ATOM 777 C C . SER A 1 103 ? 9.918 3.527 4.304 1.00 92.75 103 SER A C 1
ATOM 779 O O . SER A 1 103 ? 9.137 4.243 3.663 1.00 92.75 103 SER A O 1
ATOM 781 N N . SER A 1 104 ? 11.035 4.018 4.840 1.00 91.56 104 SER A N 1
ATOM 782 C CA . SER A 1 104 ? 11.528 5.350 4.484 1.00 91.56 104 SER A CA 1
ATOM 783 C C . SER A 1 104 ? 11.746 5.435 2.970 1.00 91.56 104 SER A C 1
ATOM 785 O O . SER A 1 104 ? 12.208 4.477 2.360 1.00 91.56 104 SER A O 1
ATOM 787 N N . GLY A 1 105 ? 11.360 6.552 2.352 1.00 91.25 105 GLY A N 1
ATOM 788 C CA . GLY A 1 105 ? 11.469 6.731 0.900 1.00 91.25 105 GLY A CA 1
ATOM 789 C C . GLY A 1 105 ? 10.401 6.021 0.055 1.00 91.25 105 GLY A C 1
ATOM 790 O O . GLY A 1 105 ? 10.395 6.218 -1.156 1.00 91.25 105 GLY A O 1
ATOM 791 N N . ALA A 1 106 ? 9.454 5.281 0.646 1.00 93.19 106 ALA A N 1
ATOM 792 C CA . ALA A 1 106 ? 8.387 4.582 -0.090 1.00 93.19 106 ALA A CA 1
ATOM 793 C C . ALA A 1 106 ? 7.332 5.501 -0.752 1.00 93.19 106 ALA A C 1
ATOM 795 O O . ALA A 1 106 ? 6.387 5.004 -1.345 1.00 93.19 106 ALA A O 1
ATOM 796 N N . GLY A 1 107 ? 7.445 6.830 -0.636 1.00 91.25 107 GLY A N 1
ATOM 797 C CA . GLY A 1 107 ? 6.516 7.781 -1.270 1.00 91.25 107 GLY A CA 1
ATOM 798 C C . GLY A 1 107 ? 5.383 8.313 -0.382 1.00 91.25 107 GLY A C 1
ATOM 799 O O . GLY A 1 107 ? 4.600 9.126 -0.847 1.00 91.25 107 GLY A O 1
ATOM 800 N N . LYS A 1 108 ? 5.318 7.947 0.908 1.00 93.31 108 LYS A N 1
ATOM 801 C CA . LYS A 1 108 ? 4.281 8.433 1.852 1.00 93.31 108 LYS A CA 1
ATOM 802 C C . LYS A 1 108 ? 4.134 9.962 1.876 1.00 93.31 108 LYS A C 1
ATOM 804 O O . LYS A 1 108 ? 3.030 10.472 1.767 1.00 93.31 108 LYS A O 1
ATOM 809 N N . SER A 1 109 ? 5.240 10.700 2.001 1.00 91.31 109 SER A N 1
ATOM 810 C CA . SER A 1 109 ? 5.201 12.170 2.022 1.00 91.31 109 SER A CA 1
ATOM 811 C C . SER A 1 109 ? 4.788 12.765 0.676 1.00 91.31 109 SER A C 1
ATOM 813 O O . SER A 1 109 ? 4.161 13.813 0.659 1.00 91.31 109 SER A O 1
ATOM 815 N N . THR A 1 110 ? 5.119 12.105 -0.436 1.00 89.88 110 THR A N 1
ATOM 816 C CA . THR A 1 110 ? 4.702 12.520 -1.785 1.00 89.88 110 THR A CA 1
ATOM 817 C C . THR A 1 110 ? 3.214 12.274 -2.017 1.00 89.88 110 THR A C 1
ATOM 819 O O . THR A 1 110 ? 2.604 13.004 -2.769 1.00 89.88 110 THR A O 1
ATOM 822 N N . LEU A 1 111 ? 2.613 11.275 -1.366 1.00 89.06 111 LEU A N 1
ATOM 823 C CA . LEU A 1 111 ? 1.171 11.020 -1.460 1.00 89.06 111 LEU A CA 1
ATOM 824 C C . LEU A 1 111 ? 0.325 12.015 -0.646 1.00 89.06 111 LEU A C 1
ATOM 826 O O . LEU A 1 111 ? -0.844 12.212 -0.962 1.00 89.06 111 LEU A O 1
ATOM 830 N N . ILE A 1 112 ? 0.885 12.601 0.421 1.00 86.75 112 ILE A N 1
ATOM 831 C CA . ILE A 1 112 ? 0.185 13.589 1.268 1.00 86.75 112 ILE A CA 1
ATOM 832 C C . ILE A 1 112 ? 0.233 15.007 0.686 1.00 86.75 112 ILE A C 1
ATOM 834 O O . ILE A 1 112 ? -0.689 15.778 0.949 1.00 86.75 112 ILE A O 1
ATOM 838 N N . ASN A 1 113 ? 1.303 15.366 -0.031 1.00 80.38 113 ASN A N 1
ATOM 839 C CA . ASN A 1 113 ? 1.537 16.722 -0.547 1.00 80.38 113 ASN A CA 1
ATOM 840 C C .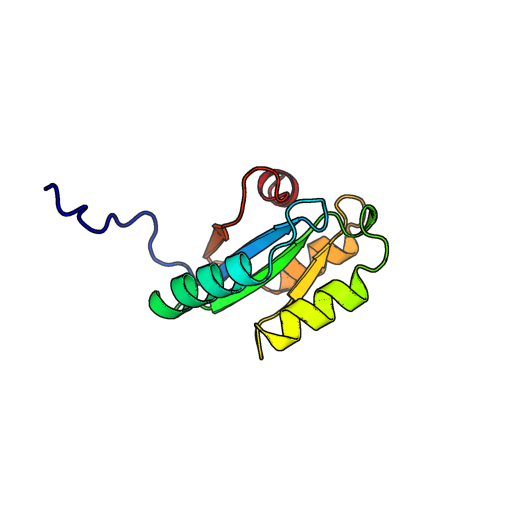 ASN A 1 113 ? 1.192 16.818 -2.028 1.00 80.38 113 ASN A C 1
ATOM 842 O O . ASN A 1 113 ? 0.611 17.854 -2.416 1.00 80.38 113 ASN A O 1
#